Protein AF-A0A5K0WX81-F1 (afdb_monomer)

Organism: NCBI:txid210225

Sequence (66 aa):
AQIFHYGSISLISEPCKSAHLAAAKVAKDAGGLLSYDPNLRLPLWPSAESARQGILSIWDTADVIK

Nearest PDB structures (foldseek):
  5ygg-assembly1_A-2  TM=9.001E-01  e=1.015E-04  Vibrio cholerae O395
  5f0z-assembly1_A  TM=8.978E-01  e=1.427E-04  Vibrio cholerae O395
  5ey7-assembly1_B  TM=8.937E-01  e=1.874E-04  Vibrio cholerae O395
  1tyy-assembly1_B  TM=8.877E-01  e=6.383E-04  Salmonella enterica subsp. enterica serovar Typhimurium str. LT2
  2qcv-assembly1_A  TM=9.402E-01  e=1.193E-02  Halalkalibacterium halodurans C-125

Foldseek 3Di:
DAEDEDELLLLADPPSNVVVVVVLVVCVVVVHAYEYEPPDDQVSHPHPVRSVCSRVVCVVSHPYYD

Structure (mmCIF, N/CA/C/O backbone):
data_AF-A0A5K0WX81-F1
#
_entry.id   AF-A0A5K0WX81-F1
#
loop_
_atom_site.group_PDB
_atom_site.id
_atom_site.type_symbol
_atom_site.label_atom_id
_atom_site.label_alt_id
_atom_site.label_comp_id
_atom_site.label_asym_id
_atom_site.label_entity_id
_atom_site.label_seq_id
_atom_site.pdbx_PDB_ins_code
_atom_site.Cartn_x
_atom_site.Cartn_y
_atom_site.Cartn_z
_atom_site.occupancy
_atom_site.B_iso_or_equiv
_atom_site.auth_seq_id
_atom_site.auth_comp_id
_atom_site.auth_asym_id
_atom_site.auth_atom_id
_atom_site.pdbx_PDB_model_num
ATOM 1 N N . ALA A 1 1 ? -17.809 4.133 9.595 1.00 61.22 1 ALA A N 1
ATOM 2 C CA . ALA A 1 1 ? -16.340 4.056 9.718 1.00 61.22 1 ALA A CA 1
ATOM 3 C C . ALA A 1 1 ? -15.721 4.889 8.605 1.00 61.22 1 ALA A C 1
ATOM 5 O O . ALA A 1 1 ? -16.226 4.825 7.489 1.00 61.22 1 ALA A O 1
ATOM 6 N N . GLN A 1 2 ? -14.693 5.687 8.896 1.00 87.12 2 GLN A N 1
ATOM 7 C CA . GLN A 1 2 ? -13.885 6.322 7.853 1.00 87.12 2 GLN A CA 1
ATOM 8 C C . GLN A 1 2 ? -12.853 5.290 7.389 1.00 87.12 2 GLN A C 1
ATOM 10 O O . GLN A 1 2 ? -12.084 4.785 8.203 1.00 87.12 2 GLN A O 1
ATOM 15 N N . ILE A 1 3 ? -12.911 4.908 6.115 1.00 95.88 3 ILE A N 1
ATOM 16 C CA . ILE A 1 3 ? -12.014 3.917 5.513 1.00 95.88 3 ILE A CA 1
ATOM 17 C C . ILE A 1 3 ? -11.078 4.665 4.572 1.00 95.88 3 ILE A C 1
ATOM 19 O O . ILE A 1 3 ? -11.545 5.415 3.714 1.00 95.88 3 ILE A O 1
ATOM 23 N N . PHE A 1 4 ? -9.776 4.438 4.707 1.00 97.00 4 PHE A N 1
ATOM 24 C CA . PHE A 1 4 ? -8.793 4.833 3.711 1.00 97.00 4 PHE A CA 1
ATOM 25 C C . PHE A 1 4 ? -8.426 3.602 2.888 1.00 97.00 4 PHE A C 1
ATOM 27 O O . PHE A 1 4 ? -7.804 2.663 3.388 1.00 97.00 4 PHE A O 1
ATOM 34 N N . HIS A 1 5 ? -8.874 3.591 1.636 1.00 96.62 5 HIS A N 1
ATOM 35 C CA . HIS A 1 5 ? -8.612 2.504 0.705 1.00 96.62 5 HIS A CA 1
ATOM 36 C C . HIS A 1 5 ? -7.471 2.865 -0.243 1.00 96.62 5 HIS A C 1
ATOM 38 O O . HIS A 1 5 ? -7.423 3.979 -0.769 1.00 96.62 5 HIS A O 1
ATOM 44 N N . TYR A 1 6 ? -6.573 1.916 -0.480 1.00 95.50 6 TYR A N 1
ATOM 45 C CA . TYR A 1 6 ? -5.402 2.111 -1.322 1.00 95.50 6 TYR A CA 1
ATOM 46 C C . TYR A 1 6 ? -4.944 0.812 -1.985 1.00 95.50 6 TYR A C 1
ATOM 48 O O . TYR A 1 6 ? -5.285 -0.287 -1.551 1.00 95.50 6 TYR A O 1
ATOM 56 N N . GLY A 1 7 ? -4.124 0.945 -3.032 1.00 96.19 7 GLY A N 1
ATOM 57 C CA . GLY A 1 7 ? -3.504 -0.192 -3.707 1.00 96.19 7 GLY A CA 1
ATOM 58 C C . GLY A 1 7 ? -2.022 0.003 -3.993 1.00 96.19 7 GLY A C 1
ATOM 59 O O . GLY A 1 7 ? -1.447 1.055 -3.705 1.00 96.19 7 GLY A O 1
ATOM 60 N N . SER A 1 8 ? -1.379 -1.021 -4.557 1.00 96.62 8 SER A N 1
ATOM 61 C CA . SER A 1 8 ? 0.086 -1.042 -4.671 1.00 96.62 8 SER A CA 1
ATOM 62 C C . SER A 1 8 ? 0.642 -0.075 -5.721 1.00 96.62 8 SER A C 1
ATOM 64 O O . SER A 1 8 ? 1.826 0.240 -5.688 1.00 96.62 8 SER A O 1
ATOM 66 N N . ILE A 1 9 ? -0.174 0.384 -6.678 1.00 96.56 9 ILE A N 1
ATOM 67 C CA . ILE A 1 9 ? 0.286 1.188 -7.829 1.00 96.56 9 ILE A CA 1
ATOM 68 C C . ILE A 1 9 ? 0.927 2.503 -7.374 1.00 96.56 9 ILE A C 1
ATOM 70 O O . ILE A 1 9 ? 1.963 2.906 -7.893 1.00 96.56 9 ILE A O 1
ATOM 74 N N . SER A 1 10 ? 0.365 3.153 -6.357 1.00 95.88 10 SER A N 1
ATOM 75 C CA . SER A 1 10 ? 0.938 4.380 -5.793 1.00 95.88 10 SER A CA 1
ATOM 76 C C . SER A 1 10 ? 2.299 4.175 -5.124 1.00 95.88 10 SER A C 1
ATOM 78 O O . SER A 1 10 ? 2.979 5.157 -4.872 1.00 95.88 10 SER A O 1
ATOM 80 N N . LEU A 1 11 ? 2.722 2.935 -4.854 1.00 96.50 11 LEU A N 1
ATOM 81 C CA . LEU A 1 11 ? 4.032 2.631 -4.266 1.00 96.50 11 LEU A CA 1
ATOM 82 C C . LEU A 1 11 ? 5.157 2.541 -5.309 1.00 96.50 11 LEU A C 1
ATOM 84 O O . LEU A 1 11 ? 6.316 2.387 -4.925 1.00 96.50 11 LEU A O 1
ATOM 88 N N . ILE A 1 12 ? 4.829 2.605 -6.605 1.00 97.00 12 ILE A N 1
ATOM 89 C CA . ILE A 1 12 ? 5.780 2.375 -7.702 1.00 97.00 12 ILE A CA 1
ATOM 90 C C . ILE A 1 12 ? 6.775 3.529 -7.831 1.00 97.00 12 ILE A C 1
ATOM 92 O O . ILE A 1 12 ? 7.976 3.298 -7.954 1.00 97.00 12 ILE A O 1
ATOM 96 N N . SER A 1 13 ? 6.286 4.769 -7.819 1.00 95.94 13 SER A N 1
ATOM 97 C CA . SER A 1 13 ? 7.094 5.947 -8.129 1.00 95.94 13 SER A CA 1
ATOM 98 C C . SER A 1 13 ? 6.812 7.111 -7.188 1.00 95.94 13 SER A C 1
ATOM 100 O O . SER A 1 13 ? 5.705 7.286 -6.675 1.00 95.94 13 SER A O 1
ATOM 102 N N . GLU A 1 14 ? 7.818 7.959 -7.008 1.00 96.75 14 GLU A N 1
ATOM 103 C CA . GLU A 1 14 ? 7.620 9.276 -6.409 1.00 96.75 14 GLU A CA 1
ATOM 104 C C . GLU A 1 14 ? 6.946 10.234 -7.408 1.00 96.75 14 GLU A C 1
ATOM 106 O O . GLU A 1 14 ? 7.098 10.056 -8.621 1.00 96.75 14 GLU A O 1
ATOM 111 N N . PRO A 1 15 ? 6.186 11.240 -6.931 1.00 97.69 15 PRO A N 1
ATOM 112 C CA . PRO A 1 15 ? 5.889 11.561 -5.525 1.00 97.69 15 PRO A CA 1
ATOM 113 C C . PRO A 1 15 ? 4.698 10.774 -4.937 1.00 97.69 15 PRO A C 1
ATOM 115 O O . PRO A 1 15 ? 4.286 11.005 -3.802 1.00 97.69 15 PRO A O 1
ATOM 118 N N . CYS A 1 16 ? 4.096 9.864 -5.709 1.00 97.38 16 CYS A N 1
ATOM 119 C CA . CYS A 1 16 ? 2.894 9.139 -5.292 1.00 97.38 16 CYS A CA 1
ATOM 120 C C . CYS A 1 16 ? 3.136 8.271 -4.054 1.00 97.38 16 CYS A C 1
ATOM 122 O O . CYS A 1 16 ? 2.266 8.201 -3.185 1.00 97.38 16 CYS A O 1
ATOM 124 N N . LYS A 1 17 ? 4.313 7.647 -3.953 1.00 97.00 17 LYS A N 1
ATOM 125 C CA . LYS A 1 17 ? 4.662 6.774 -2.831 1.00 97.00 17 LYS A CA 1
ATOM 126 C C . LYS A 1 17 ? 4.713 7.540 -1.514 1.00 97.00 17 LYS A C 1
ATOM 128 O O . LYS A 1 17 ? 4.042 7.147 -0.561 1.00 97.00 17 LYS A O 1
ATOM 133 N N . SER A 1 18 ? 5.458 8.641 -1.452 1.00 97.88 18 SER A N 1
ATOM 134 C CA . SER A 1 18 ? 5.522 9.465 -0.240 1.00 97.88 18 SER A CA 1
ATOM 135 C C . SER A 1 18 ? 4.154 10.042 0.148 1.00 97.88 18 SER A C 1
ATOM 137 O O . SER A 1 18 ? 3.768 9.958 1.316 1.00 97.88 18 SER A O 1
ATOM 139 N N . ALA A 1 19 ? 3.375 10.534 -0.821 1.00 98.12 19 ALA A N 1
ATOM 140 C CA . ALA A 1 19 ? 2.021 11.035 -0.573 1.00 98.12 19 ALA A CA 1
ATOM 141 C C . ALA A 1 19 ? 1.076 9.946 -0.030 1.00 98.12 19 ALA A C 1
ATOM 143 O O . ALA A 1 19 ? 0.333 10.185 0.922 1.00 98.12 19 ALA A O 1
ATOM 144 N N . HIS A 1 20 ? 1.137 8.737 -0.593 1.00 96.81 20 HIS A N 1
ATOM 145 C CA . HIS A 1 20 ? 0.368 7.586 -0.128 1.00 96.81 20 HIS A CA 1
ATOM 146 C C . HIS A 1 20 ? 0.680 7.251 1.331 1.00 96.81 20 HIS A C 1
ATOM 148 O O . HIS A 1 20 ? -0.237 7.095 2.136 1.00 96.81 20 HIS A O 1
ATOM 154 N N . LEU A 1 21 ? 1.965 7.145 1.684 1.00 97.06 21 LEU A N 1
ATOM 155 C CA . LEU A 1 21 ? 2.379 6.772 3.038 1.00 97.06 21 LEU A CA 1
ATOM 156 C C . LEU A 1 21 ? 1.962 7.839 4.059 1.00 97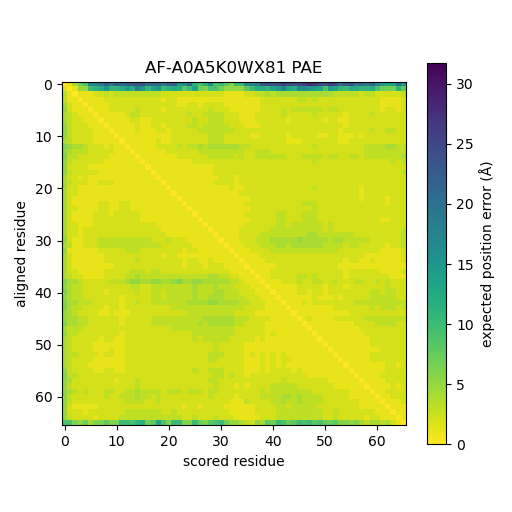.06 21 LEU A C 1
ATOM 158 O O . LEU A 1 21 ? 1.506 7.499 5.151 1.00 97.06 21 LEU A O 1
ATOM 162 N N . ALA A 1 22 ? 2.052 9.121 3.691 1.00 98.00 22 ALA A N 1
ATOM 163 C CA . ALA A 1 22 ? 1.569 10.218 4.523 1.00 98.00 22 ALA A CA 1
ATOM 164 C C . ALA A 1 22 ? 0.047 10.154 4.732 1.00 98.00 22 ALA A C 1
ATOM 166 O O . ALA A 1 22 ? -0.419 10.262 5.866 1.00 98.00 22 ALA A O 1
ATOM 167 N N . ALA A 1 23 ? -0.730 9.922 3.670 1.00 97.19 23 ALA A N 1
ATOM 168 C CA . ALA A 1 23 ? -2.184 9.808 3.759 1.00 97.19 23 ALA A CA 1
ATOM 169 C C . ALA A 1 23 ? -2.626 8.600 4.604 1.00 97.19 23 ALA A C 1
ATOM 171 O O . ALA A 1 23 ? -3.486 8.745 5.473 1.00 97.19 23 ALA A O 1
ATOM 172 N N . ALA A 1 24 ? -1.989 7.438 4.418 1.00 96.38 24 ALA A N 1
ATOM 173 C CA . ALA A 1 24 ? -2.250 6.244 5.220 1.00 96.38 24 ALA A CA 1
ATOM 174 C C . ALA A 1 24 ? -1.941 6.480 6.707 1.00 96.38 24 ALA A C 1
ATOM 176 O O . ALA A 1 24 ? -2.724 6.092 7.575 1.00 96.38 24 ALA A O 1
ATOM 177 N N . LYS A 1 25 ? -0.835 7.175 7.013 1.00 96.44 25 LYS A N 1
ATOM 178 C CA . LYS A 1 25 ? -0.494 7.559 8.387 1.00 96.44 25 LYS A CA 1
ATOM 179 C C . LYS A 1 25 ? -1.544 8.483 9.002 1.00 96.44 25 LYS A C 1
ATOM 181 O O . LYS A 1 25 ? -1.994 8.213 10.108 1.00 96.44 25 LYS A O 1
ATOM 186 N N . VAL A 1 26 ? -1.959 9.532 8.291 1.00 97.62 26 VAL A N 1
ATOM 187 C CA . VAL A 1 26 ? -2.995 10.464 8.771 1.00 97.62 26 VAL A CA 1
ATOM 188 C C . VAL A 1 26 ? -4.312 9.733 9.034 1.00 97.62 26 VAL A C 1
ATOM 190 O O . VAL A 1 26 ? -4.933 9.951 10.070 1.00 97.62 26 VAL A O 1
ATOM 193 N N . ALA A 1 27 ? -4.718 8.831 8.136 1.00 96.62 27 ALA A N 1
ATOM 194 C CA . ALA A 1 27 ? -5.922 8.030 8.321 1.00 96.62 27 ALA A CA 1
ATOM 195 C C . ALA A 1 27 ? -5.835 7.139 9.569 1.00 96.62 27 ALA A C 1
ATOM 197 O O . ALA A 1 27 ? -6.777 7.106 10.360 1.00 96.62 27 ALA A O 1
ATOM 198 N N . LYS A 1 28 ? -4.694 6.472 9.780 1.00 95.19 28 LYS A N 1
ATOM 199 C CA . LYS A 1 28 ? -4.452 5.638 10.964 1.00 95.19 28 LYS A CA 1
ATOM 200 C C . LYS A 1 28 ? -4.451 6.449 12.258 1.00 95.19 28 LYS A C 1
ATOM 202 O O . LYS A 1 28 ? -5.119 6.066 13.215 1.00 95.19 28 LYS A O 1
ATOM 207 N N . ASP A 1 29 ? -3.746 7.578 12.280 1.00 96.44 29 ASP A N 1
ATOM 208 C CA . ASP A 1 29 ? -3.661 8.464 13.447 1.00 96.44 29 ASP A CA 1
ATOM 209 C C . ASP A 1 29 ? -5.040 9.069 13.801 1.00 96.44 29 ASP A C 1
ATOM 211 O O . ASP A 1 29 ? -5.317 9.343 14.967 1.00 96.44 29 ASP A O 1
ATOM 215 N N . ALA A 1 30 ? -5.935 9.219 12.817 1.00 96.50 30 ALA A N 1
ATOM 216 C CA . ALA A 1 30 ? -7.326 9.634 13.010 1.00 96.50 30 ALA A CA 1
ATOM 217 C C . ALA A 1 30 ? -8.279 8.491 13.436 1.00 96.50 30 ALA A C 1
ATOM 219 O O . ALA A 1 30 ? -9.480 8.722 13.584 1.00 96.50 30 ALA A O 1
ATOM 220 N N . GLY A 1 31 ? -7.779 7.262 13.624 1.00 96.19 31 GLY A N 1
ATOM 221 C CA . GLY A 1 31 ? -8.589 6.091 13.982 1.00 96.19 31 GLY A CA 1
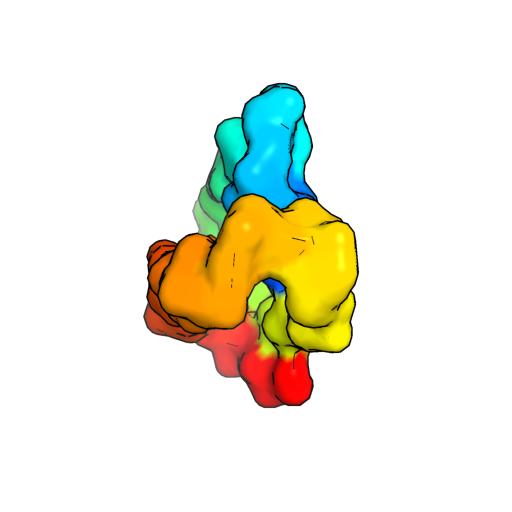ATOM 222 C C . GLY A 1 31 ? -9.398 5.499 12.820 1.00 96.19 31 GLY A C 1
ATOM 223 O O . GLY A 1 31 ? -10.379 4.789 13.051 1.00 96.19 31 GLY A O 1
ATOM 224 N N . GLY A 1 32 ? -9.027 5.813 11.576 1.00 96.00 32 GLY A N 1
ATOM 225 C CA . GLY A 1 32 ? -9.617 5.232 10.373 1.00 96.00 32 GLY A CA 1
ATOM 226 C C . GLY A 1 32 ? -9.122 3.810 10.100 1.00 96.00 32 GLY A C 1
ATOM 227 O O . GLY A 1 32 ? -8.024 3.437 10.503 1.00 96.00 32 GLY A O 1
ATOM 228 N N . LEU A 1 33 ? -9.932 3.034 9.375 1.00 97.12 33 LEU A N 1
ATOM 229 C CA . LEU A 1 33 ? -9.560 1.691 8.919 1.00 97.12 33 LEU A CA 1
ATOM 230 C C . LEU A 1 33 ? -8.758 1.766 7.618 1.00 97.12 33 LEU A C 1
ATOM 232 O O . LEU A 1 33 ? -9.152 2.464 6.679 1.00 97.12 33 LEU A O 1
ATOM 236 N N . LEU A 1 34 ? -7.678 1.001 7.539 1.00 97.69 34 LEU A N 1
ATOM 237 C CA . LEU A 1 34 ? -6.806 0.886 6.380 1.00 97.69 34 LEU A CA 1
ATOM 238 C C . LEU A 1 34 ? -7.165 -0.359 5.561 1.00 97.69 34 LEU A C 1
ATOM 240 O O . LEU A 1 34 ? -6.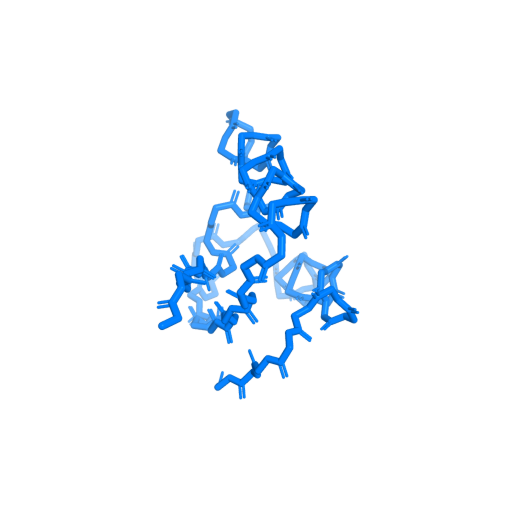991 -1.492 6.006 1.00 97.69 34 LEU A O 1
ATOM 244 N N . SER A 1 35 ? -7.673 -0.145 4.345 1.00 97.44 35 SER A N 1
ATOM 245 C CA . SER A 1 35 ? -8.045 -1.210 3.409 1.00 97.44 35 SER A CA 1
ATOM 246 C C . SER A 1 35 ? -7.068 -1.247 2.238 1.00 97.44 35 SER A C 1
ATOM 248 O O . SER A 1 35 ? -7.015 -0.308 1.445 1.00 97.44 35 SER A O 1
ATOM 250 N N . TYR A 1 36 ? -6.335 -2.349 2.108 1.00 97.81 36 TYR A N 1
ATOM 251 C CA . TYR A 1 36 ? -5.323 -2.530 1.074 1.00 97.81 36 TYR A CA 1
ATOM 252 C C . TYR A 1 36 ? -5.755 -3.560 0.024 1.00 97.81 36 TYR A C 1
ATOM 254 O O . TYR A 1 36 ? -6.117 -4.684 0.359 1.00 97.81 36 TYR A O 1
ATOM 262 N N . ASP A 1 37 ? -5.684 -3.190 -1.252 1.00 97.38 37 ASP A N 1
ATOM 263 C CA . ASP A 1 37 ? -5.807 -4.106 -2.391 1.00 97.38 37 ASP A CA 1
ATOM 264 C C . ASP A 1 37 ? -4.501 -4.061 -3.207 1.00 97.38 37 ASP A C 1
ATOM 266 O O . ASP A 1 37 ? -4.258 -3.085 -3.930 1.00 97.38 37 ASP A O 1
ATOM 270 N N . PRO A 1 38 ? -3.624 -5.082 -3.115 1.00 95.56 38 PRO A N 1
ATOM 271 C CA . PRO A 1 38 ? -2.382 -5.128 -3.873 1.00 95.56 38 PRO A CA 1
ATOM 272 C C . PRO A 1 38 ? -2.581 -4.960 -5.379 1.00 95.56 38 PRO A C 1
ATOM 274 O O . PRO A 1 38 ? -1.674 -4.460 -6.030 1.00 95.56 38 PRO A O 1
ATOM 277 N N . ASN A 1 39 ? -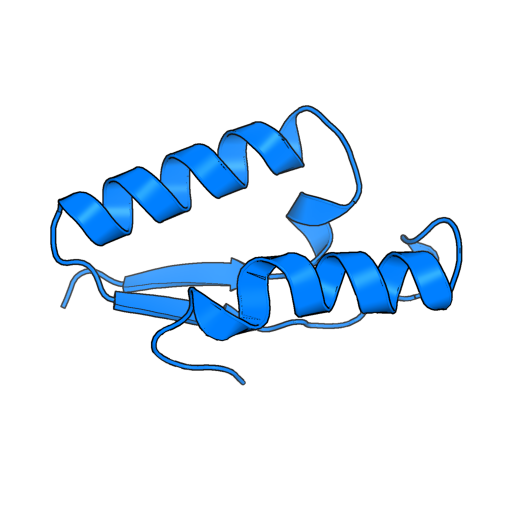3.729 -5.369 -5.939 1.00 92.88 39 ASN A N 1
ATOM 278 C CA . ASN A 1 39 ? -4.127 -5.190 -7.339 1.00 92.88 39 ASN A CA 1
ATOM 279 C C . ASN A 1 39 ? -2.956 -5.205 -8.347 1.00 92.88 39 ASN A C 1
ATOM 281 O O . ASN A 1 39 ? -2.749 -4.246 -9.100 1.00 92.88 39 ASN A O 1
ATOM 285 N N . LEU A 1 40 ? -2.157 -6.281 -8.341 1.00 95.62 40 LEU A N 1
ATOM 286 C CA . LEU A 1 40 ? -0.896 -6.351 -9.082 1.00 95.62 40 LEU A CA 1
ATOM 287 C C . LEU A 1 40 ? -1.093 -6.012 -10.571 1.00 95.62 40 LEU A C 1
ATOM 289 O O . LEU A 1 40 ? -1.915 -6.595 -11.284 1.00 95.62 40 LEU A O 1
ATOM 293 N N . ARG A 1 41 ? -0.284 -5.067 -11.056 1.00 96.50 41 ARG A N 1
ATOM 294 C CA . ARG A 1 41 ? -0.154 -4.687 -12.468 1.00 96.50 41 ARG A CA 1
ATOM 295 C C . ARG A 1 41 ? 1.310 -4.784 -12.867 1.00 96.50 41 ARG A C 1
ATOM 297 O O . ARG A 1 41 ? 1.991 -3.771 -12.969 1.00 96.50 41 ARG A O 1
ATOM 304 N N . LEU A 1 42 ? 1.794 -6.012 -13.052 1.00 96.69 42 LEU A N 1
ATOM 305 C CA . LEU A 1 42 ? 3.213 -6.304 -13.283 1.00 96.69 42 LEU A CA 1
ATOM 306 C C . LEU A 1 42 ? 3.890 -5.408 -14.349 1.00 96.69 42 LEU A C 1
ATOM 308 O O . LEU A 1 42 ? 4.996 -4.956 -14.073 1.00 96.69 42 LEU A O 1
ATOM 312 N N . PRO A 1 43 ? 3.252 -5.055 -15.488 1.00 97.75 43 PRO A N 1
ATOM 313 C CA . PRO A 1 43 ? 3.863 -4.167 -16.486 1.00 97.75 43 PRO A CA 1
ATOM 314 C C . PRO A 1 43 ? 4.165 -2.736 -16.015 1.00 97.75 43 PRO A C 1
ATOM 316 O O . PRO A 1 43 ? 4.904 -2.028 -16.690 1.00 97.75 43 PRO A O 1
ATOM 319 N N . LEU A 1 44 ? 3.586 -2.286 -14.896 1.00 96.94 44 LEU A N 1
ATOM 320 C CA . LEU A 1 44 ? 3.859 -0.963 -14.325 1.00 96.94 44 LEU A CA 1
ATOM 321 C C . LEU A 1 44 ? 5.083 -0.959 -13.398 1.00 96.94 44 LEU A C 1
ATOM 323 O O . LEU A 1 44 ? 5.548 0.108 -13.008 1.00 96.94 44 LEU A O 1
ATOM 327 N N . TRP A 1 45 ? 5.593 -2.133 -13.023 1.00 97.50 45 TRP A N 1
ATOM 328 C CA . TRP A 1 45 ? 6.723 -2.269 -12.112 1.00 97.50 45 TRP A CA 1
ATOM 329 C C . TRP A 1 45 ? 8.033 -2.482 -12.881 1.00 97.50 45 TRP A C 1
ATOM 331 O O . TRP A 1 45 ? 8.028 -3.180 -13.895 1.00 97.50 45 TRP A O 1
ATOM 341 N N . PRO A 1 46 ? 9.177 -1.973 -12.381 1.00 97.00 46 PRO A N 1
ATOM 342 C CA . PRO A 1 46 ? 10.486 -2.224 -12.995 1.00 97.00 46 PRO A CA 1
ATOM 343 C C . PRO A 1 46 ? 10.843 -3.714 -13.123 1.00 97.00 46 PRO A C 1
ATOM 345 O O . PRO A 1 46 ? 11.554 -4.115 -14.041 1.00 97.00 46 PRO A O 1
ATOM 348 N N . SER A 1 47 ? 10.375 -4.539 -12.185 1.00 97.88 47 SER A N 1
ATOM 349 C CA . SER A 1 47 ? 10.547 -5.994 -12.182 1.00 97.88 47 SER A CA 1
ATOM 350 C C . SER A 1 47 ? 9.519 -6.684 -11.279 1.00 97.88 47 SER A C 1
ATOM 352 O O . SER A 1 47 ? 8.946 -6.059 -10.382 1.00 97.88 47 SER A O 1
ATOM 354 N N . ALA A 1 48 ? 9.330 -7.996 -11.449 1.00 98.19 48 ALA A N 1
ATOM 355 C CA . ALA A 1 48 ? 8.493 -8.799 -10.550 1.00 98.19 48 ALA A CA 1
ATOM 356 C C . ALA A 1 48 ? 8.964 -8.746 -9.088 1.00 98.19 48 ALA A C 1
ATOM 358 O O . ALA A 1 48 ? 8.140 -8.690 -8.176 1.00 98.19 48 ALA A O 1
ATOM 359 N N . GLU A 1 49 ? 10.279 -8.689 -8.866 1.00 98.31 49 GLU A N 1
ATOM 360 C CA . GLU A 1 49 ? 10.847 -8.568 -7.523 1.00 98.31 49 GLU A CA 1
ATOM 361 C C . GLU A 1 49 ? 10.536 -7.200 -6.905 1.00 98.31 49 GLU A C 1
ATOM 363 O O . GLU A 1 49 ? 10.089 -7.130 -5.763 1.00 98.31 49 GLU A O 1
ATOM 368 N N . SER A 1 50 ? 10.661 -6.111 -7.676 1.00 97.56 50 SER A N 1
ATOM 369 C CA . SER A 1 50 ? 10.268 -4.775 -7.202 1.00 97.56 50 SER A CA 1
ATOM 370 C C . SER A 1 50 ? 8.776 -4.700 -6.864 1.00 97.56 50 SER A C 1
ATOM 372 O O . SER A 1 50 ? 8.409 -4.089 -5.862 1.00 97.56 50 SER A O 1
ATOM 374 N N . ALA A 1 51 ? 7.926 -5.386 -7.641 1.00 98.06 51 ALA A N 1
ATOM 375 C CA . ALA A 1 51 ? 6.498 -5.486 -7.368 1.00 98.06 51 ALA A CA 1
ATOM 376 C C . ALA A 1 51 ? 6.233 -6.206 -6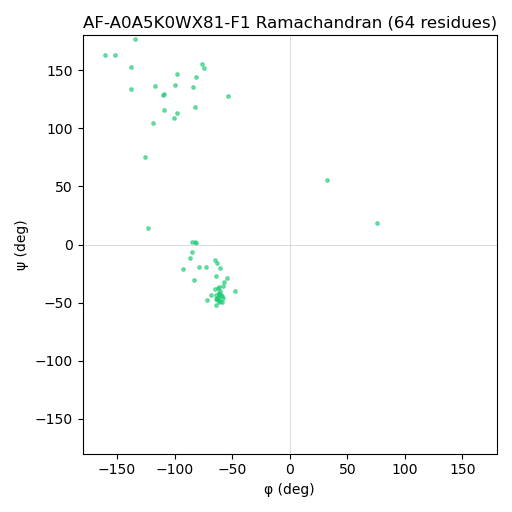.048 1.00 98.06 51 ALA A C 1
ATOM 378 O O . ALA A 1 51 ? 5.483 -5.703 -5.215 1.00 98.06 51 ALA A O 1
ATOM 379 N N . ARG A 1 52 ? 6.892 -7.348 -5.822 1.00 98.00 52 ARG A N 1
ATOM 380 C CA . ARG A 1 52 ? 6.782 -8.105 -4.572 1.00 98.00 52 ARG A CA 1
ATOM 381 C C . ARG A 1 52 ? 7.234 -7.275 -3.371 1.00 98.00 52 ARG A C 1
ATOM 383 O O . ARG A 1 52 ? 6.511 -7.203 -2.382 1.00 98.00 52 ARG A O 1
ATOM 390 N N . GLN A 1 53 ? 8.396 -6.632 -3.460 1.00 97.94 53 GLN A N 1
ATOM 391 C CA . GLN A 1 53 ? 8.932 -5.794 -2.384 1.00 97.94 53 GLN A CA 1
ATOM 392 C 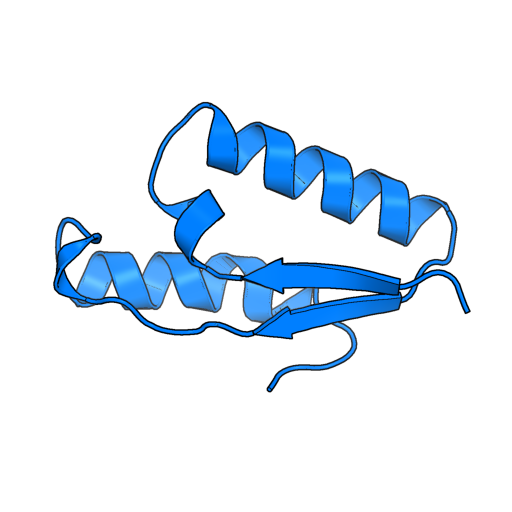C . GLN A 1 53 ? 8.021 -4.602 -2.088 1.00 97.94 53 GLN A C 1
ATOM 394 O O . GLN A 1 53 ? 7.706 -4.345 -0.929 1.00 97.94 53 GLN A O 1
ATOM 399 N N . GLY A 1 54 ? 7.549 -3.906 -3.125 1.00 96.50 54 GLY A N 1
ATOM 400 C CA . GLY A 1 54 ? 6.618 -2.794 -2.981 1.00 96.50 54 GLY A CA 1
ATOM 401 C C . GLY A 1 54 ? 5.300 -3.229 -2.347 1.00 96.50 54 GLY A C 1
ATOM 402 O O . GLY A 1 54 ? 4.883 -2.636 -1.354 1.00 96.50 54 GLY A O 1
ATOM 403 N N . ILE A 1 55 ? 4.691 -4.305 -2.853 1.00 97.31 55 ILE A N 1
ATOM 404 C CA . ILE A 1 55 ? 3.431 -4.841 -2.325 1.00 97.31 55 ILE A CA 1
ATOM 405 C C . ILE A 1 55 ? 3.553 -5.221 -0.848 1.00 97.31 55 ILE A C 1
ATOM 407 O O . ILE A 1 55 ? 2.653 -4.905 -0.070 1.00 97.31 55 ILE A O 1
ATOM 411 N N . LEU A 1 56 ? 4.650 -5.882 -0.470 1.00 97.31 56 LEU A N 1
ATOM 412 C CA . LEU A 1 56 ? 4.865 -6.351 0.898 1.00 97.31 56 LEU A CA 1
ATOM 413 C C . LEU A 1 56 ? 5.327 -5.244 1.855 1.00 97.31 56 LEU A C 1
ATOM 415 O O . LEU A 1 56 ? 5.161 -5.387 3.061 1.00 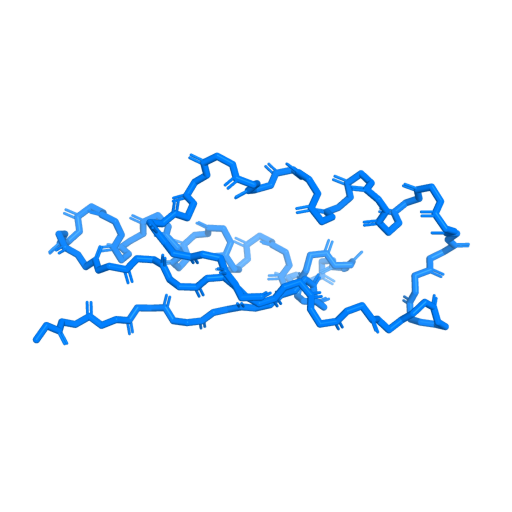97.31 56 LEU A O 1
ATOM 419 N N . SER A 1 57 ? 5.858 -4.126 1.347 1.00 96.00 57 SER A N 1
ATOM 420 C CA . SER A 1 57 ? 6.396 -3.038 2.182 1.00 96.00 57 SER A CA 1
ATOM 421 C C . SER A 1 57 ? 5.374 -2.386 3.119 1.00 96.00 57 SER A C 1
ATOM 423 O O . SER A 1 57 ? 5.766 -1.757 4.099 1.00 96.00 57 SER A O 1
ATOM 425 N N . ILE A 1 58 ? 4.079 -2.538 2.829 1.00 94.94 58 ILE A N 1
ATOM 426 C CA . ILE A 1 58 ? 2.975 -2.020 3.646 1.00 94.94 58 ILE A CA 1
ATOM 427 C C . ILE A 1 58 ? 1.999 -3.120 4.088 1.00 94.94 58 ILE A C 1
ATOM 429 O O . 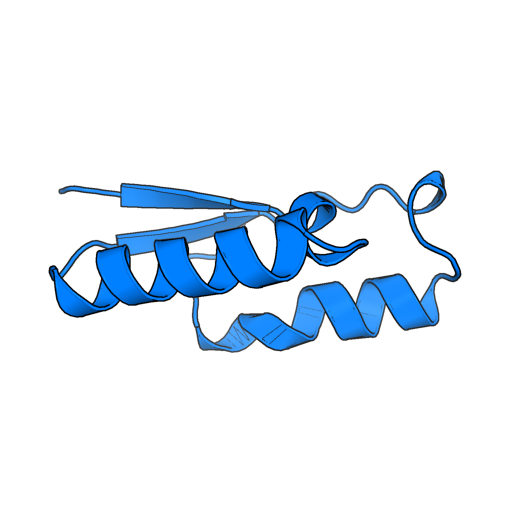ILE A 1 58 ? 0.894 -2.818 4.525 1.00 94.94 58 ILE A O 1
ATOM 433 N N . TRP A 1 59 ? 2.382 -4.394 3.961 1.00 95.75 59 TRP A N 1
ATOM 434 C CA . TRP A 1 59 ? 1.484 -5.523 4.222 1.00 95.75 59 TRP A CA 1
ATOM 435 C C . TRP A 1 59 ? 0.928 -5.497 5.649 1.00 95.75 59 TRP A C 1
ATOM 437 O O . TRP A 1 59 ? -0.278 -5.577 5.850 1.00 95.75 59 TRP A O 1
ATOM 447 N N . ASP A 1 60 ? 1.806 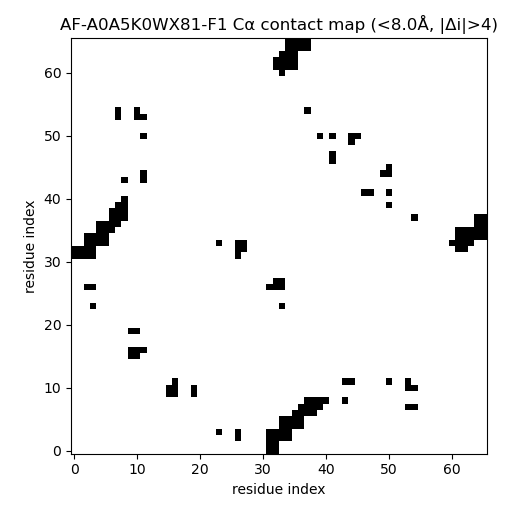-5.266 6.624 1.00 94.81 60 ASP A N 1
ATOM 448 C CA . ASP A 1 60 ? 1.457 -5.264 8.048 1.00 94.81 60 ASP A CA 1
ATOM 449 C C . ASP A 1 60 ? 0.845 -3.936 8.528 1.00 94.81 60 ASP A C 1
ATOM 451 O O . ASP A 1 60 ? 0.582 -3.759 9.719 1.00 94.81 60 ASP A O 1
ATOM 455 N N . THR A 1 61 ? 0.646 -2.959 7.632 1.00 92.25 61 THR A N 1
ATOM 456 C CA . THR A 1 61 ? 0.023 -1.678 7.999 1.00 92.25 61 THR A CA 1
ATOM 457 C C . THR A 1 61 ? -1.487 -1.675 7.796 1.00 92.25 61 THR A C 1
ATOM 459 O O . THR A 1 61 ? -2.152 -0.854 8.429 1.00 92.25 61 THR A O 1
ATOM 462 N N . ALA A 1 62 ? -2.012 -2.569 6.955 1.00 96.19 62 ALA A N 1
ATOM 463 C CA . ALA A 1 62 ? -3.426 -2.662 6.615 1.00 96.19 62 ALA A CA 1
ATOM 464 C C . ALA A 1 62 ? -4.230 -3.428 7.677 1.00 96.19 62 ALA A C 1
ATOM 466 O O . ALA A 1 62 ? -3.765 -4.430 8.215 1.00 96.19 62 ALA A O 1
ATOM 467 N N . ASP A 1 63 ? -5.470 -3.002 7.917 1.00 97.12 63 ASP A N 1
ATOM 468 C CA . ASP A 1 63 ? -6.421 -3.735 8.763 1.00 97.12 63 ASP A CA 1
ATOM 469 C C . ASP A 1 63 ? -7.132 -4.845 7.975 1.00 97.12 63 ASP A C 1
ATOM 471 O O . ASP A 1 63 ? -7.518 -5.875 8.527 1.00 97.12 63 ASP A O 1
ATOM 475 N N . VAL A 1 64 ? -7.324 -4.633 6.668 1.00 96.81 64 VAL A N 1
ATOM 476 C CA . VAL A 1 64 ? -7.958 -5.589 5.753 1.00 96.81 64 VAL A CA 1
ATOM 477 C C . VAL A 1 64 ? -7.181 -5.629 4.444 1.00 96.81 64 VAL A C 1
ATOM 479 O O . VAL A 1 64 ? -6.894 -4.582 3.860 1.00 96.81 64 VAL A O 1
ATOM 482 N N . ILE A 1 65 ? -6.907 -6.841 3.960 1.00 97.06 65 ILE A N 1
ATOM 483 C CA . ILE A 1 65 ? -6.272 -7.099 2.665 1.00 97.06 65 ILE A CA 1
ATOM 484 C C . ILE A 1 65 ? -7.249 -7.879 1.783 1.00 97.06 65 ILE A C 1
ATOM 486 O O . ILE A 1 65 ? -7.904 -8.807 2.266 1.00 97.06 65 ILE A O 1
ATOM 490 N N . LYS A 1 66 ? -7.355 -7.491 0.511 1.00 90.25 66 LYS A N 1
ATOM 491 C CA . LYS A 1 66 ? -8.156 -8.176 -0.509 1.00 90.25 66 LYS A CA 1
ATOM 492 C C . LYS A 1 66 ? -7.278 -8.732 -1.623 1.00 90.25 66 LYS A C 1
ATOM 494 O O . LYS A 1 66 ? -6.298 -8.048 -1.977 1.00 90.25 66 LYS A O 1
#

Mean predicted aligned error: 2.4 Å

Radius of gyration: 11.69 Å; Cα contacts (8 Å, |Δi|>4): 85; chains: 1; bounding box: 27×20×30 Å

InterPro domains:
  IPR029056 Ribokinase-like [SSF53613] (1-66)
  IPR050306 PfkB Carbohydrate Kinase [PTHR43085] (1-66)

Secondary structure (DSSP, 8-state):
--EEEEEGGGGSSTTHHHHHHHHHHHHHHTT-EEEEE----GGGSS-HHHHHHHHHTTGGG-SEE-

Solvent-accessible surface area (backbone atoms only — not comparable to full-atom values): 3879 Å² total; per-residue (Å²): 133,59,70,50,74,50,50,38,72,45,56,70,46,83,70,44,27,62,52,49,54,52,51,53,48,53,37,47,76,70,72,31,47,34,38,36,33,50,75,83,58,66,92,78,37,100,37,73,64,57,42,51,52,49,46,56,72,53,54,91,72,40,78,42,79,100

pLDDT: mean 95.93, std 4.66, range [61.22, 98.31]